Protein AF-A0A0G1H6B8-F1 (afdb_monomer)

pLDDT: mean 72.8, std 6.81, range [45.12, 82.0]

Sequence (100 aa):
MTPLIFPLLIGFVFDVLSGIKFGFYFIPALIMSLTFYFLPFVFAWLNILIAYLAAFSVFMAWSYFVAHMNFPSPGFIGHIALYLIIIAVVLYLINVLQKK

Nearest PDB structures (foldseek):
  3ctb-assembly1_A  TM=4.411E-01  e=4.969E+00  Homo sapiens
  8q1y-assembly1_J  TM=3.818E-01  e=4.460E+00  Bos taurus
  8svp-assembly1_B  TM=4.200E-01  e=5.536E+00  Homo sapiens
  8vt9-assembly1_A  TM=3.237E-01  e=8.529E+00  Spirochaeta thermophila

Organism: NCBI:txid1618647

Solvent-accessible surface area (backbone atoms only — not comparable to full-atom values): 5525 Å² total; per-residue (Å²): 130,83,69,60,60,54,42,37,52,50,15,42,51,48,27,69,71,65,77,53,71,81,51,63,39,26,48,26,26,43,46,25,40,52,42,59,70,72,52,82,86,83,51,73,69,59,49,52,51,52,18,48,50,56,18,49,53,46,38,53,49,41,37,44,75,72,66,63,45,60,87,89,36,73,66,50,53,51,51,52,54,53,51,51,50,52,49,53,53,42,54,49,51,50,53,60,62,70,74,106

Secondary structure (DSSP, 8-state):
---THHHHHHHHHHHHHH-SSTTTTHHHHHHHHHHHHHS-SS-HHHHHHHHHHHHHHHHHHHHHHTS-PPSS-HHHHHHHHHHHHHHHHHHHHHHHHHT-

Radius of gyration: 13.59 Å; Cα contacts (8 Å, |Δi|>4): 86; chains: 1; bounding box: 36×20×38 Å

Mean predicted aligned error: 7.28 Å

Foldseek 3Di:
DQPLVLLQVLLQVCQVVVPAPRPLSNVLSNQLSVLLVPDDPPDPVVSLVVSVVRSVVVNVVCCVPPRVHDPPDPVSVVSVVVSVVSSVVSVVVSVVVVVD

Structure (mmCIF, N/CA/C/O backbone):
data_AF-A0A0G1H6B8-F1
#
_entry.id   AF-A0A0G1H6B8-F1
#
loop_
_atom_site.group_PDB
_atom_site.id
_atom_site.type_symbol
_atom_site.label_atom_id
_atom_site.label_alt_id
_atom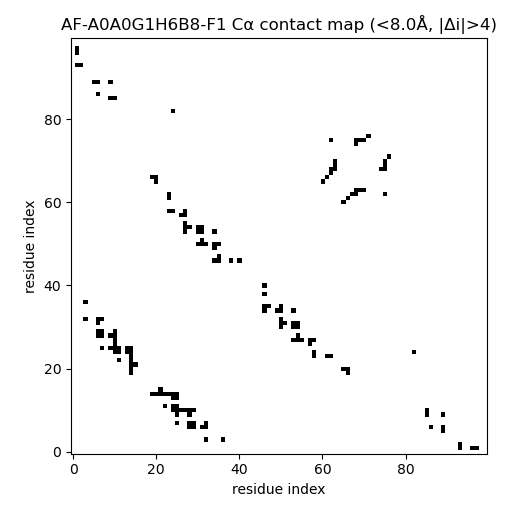_site.label_comp_id
_atom_site.label_asym_id
_atom_site.label_entity_id
_atom_site.label_seq_id
_atom_site.pdbx_PDB_ins_code
_atom_site.Cartn_x
_atom_site.Cartn_y
_atom_site.Cartn_z
_atom_site.occupancy
_atom_site.B_iso_or_equiv
_atom_site.auth_seq_id
_atom_site.auth_comp_id
_atom_site.auth_asym_id
_atom_site.auth_atom_id
_atom_site.pdbx_PDB_model_num
ATOM 1 N N . MET A 1 1 ? -16.311 -3.062 13.097 1.00 49.59 1 MET A N 1
ATOM 2 C CA . MET A 1 1 ? -15.485 -3.847 12.154 1.00 49.59 1 MET A CA 1
ATOM 3 C C . MET A 1 1 ? -14.902 -2.888 11.140 1.00 49.59 1 MET A C 1
ATOM 5 O O . MET A 1 1 ? -15.677 -2.211 10.478 1.00 49.59 1 MET A O 1
ATOM 9 N N . THR A 1 2 ? -13.578 -2.769 11.058 1.00 54.22 2 THR A N 1
ATOM 10 C CA . THR A 1 2 ? -12.937 -1.923 10.046 1.00 54.22 2 THR A CA 1
ATOM 11 C C . THR A 1 2 ? -13.214 -2.539 8.675 1.00 54.22 2 THR A C 1
ATOM 13 O O . THR A 1 2 ? -12.886 -3.709 8.479 1.00 54.22 2 THR A O 1
ATOM 16 N N . PRO A 1 3 ? -13.854 -1.825 7.742 1.00 61.22 3 PRO A N 1
ATOM 17 C CA . PRO A 1 3 ? -14.158 -2.381 6.433 1.00 61.22 3 PRO A CA 1
ATOM 18 C C . PRO A 1 3 ? -12.860 -2.597 5.640 1.00 61.22 3 PRO A C 1
ATOM 20 O O . PRO A 1 3 ? -12.356 -1.699 4.969 1.00 61.22 3 PRO A O 1
ATOM 23 N N . LEU A 1 4 ? -12.332 -3.823 5.718 1.00 65.69 4 LEU A N 1
ATOM 24 C CA . LEU A 1 4 ? -11.145 -4.326 5.005 1.00 65.69 4 LEU A CA 1
ATOM 25 C C . LEU A 1 4 ? -11.225 -4.138 3.485 1.00 65.69 4 LEU A C 1
ATOM 27 O O . LEU A 1 4 ? -10.221 -4.222 2.788 1.00 65.69 4 LEU A O 1
ATOM 31 N N . ILE A 1 5 ? -12.423 -3.867 2.969 1.00 68.88 5 ILE A N 1
ATOM 32 C CA . ILE A 1 5 ? -12.676 -3.656 1.552 1.00 68.88 5 ILE A CA 1
ATOM 33 C C . ILE A 1 5 ? -12.106 -2.332 1.029 1.00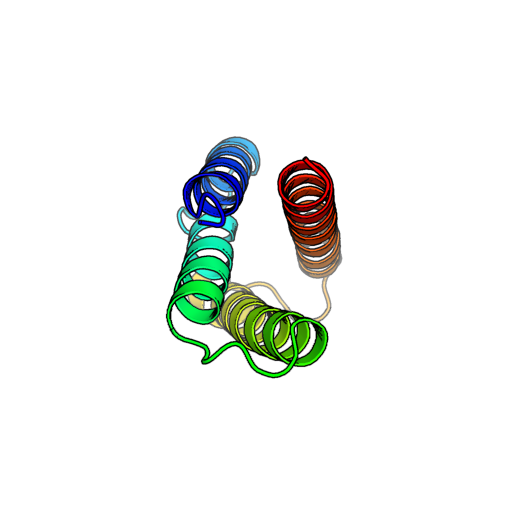 68.88 5 ILE A C 1
ATOM 35 O O . ILE A 1 5 ? -11.776 -2.257 -0.148 1.00 68.88 5 ILE A O 1
ATOM 39 N N . PHE A 1 6 ? -11.930 -1.302 1.869 1.00 68.31 6 PHE A N 1
ATOM 40 C CA . PHE A 1 6 ? -11.425 -0.002 1.401 1.00 68.31 6 PHE A CA 1
ATOM 41 C C . PHE A 1 6 ? -9.948 -0.024 0.984 1.00 68.31 6 PHE A C 1
ATOM 43 O O . PHE A 1 6 ? -9.672 0.415 -0.132 1.00 68.31 6 PHE A O 1
ATOM 50 N N . PRO A 1 7 ? -8.997 -0.546 1.788 1.00 68.69 7 PRO A N 1
ATOM 51 C CA . PRO A 1 7 ? -7.616 -0.672 1.330 1.00 68.69 7 PRO A CA 1
ATOM 52 C C . PRO A 1 7 ? -7.502 -1.546 0.077 1.00 68.69 7 PRO A C 1
ATOM 54 O O . PRO A 1 7 ? -6.764 -1.196 -0.837 1.00 68.69 7 PRO A O 1
ATOM 57 N N . LEU A 1 8 ? -8.280 -2.632 -0.002 1.00 75.69 8 LEU A N 1
ATOM 58 C CA . LEU A 1 8 ? -8.315 -3.518 -1.168 1.00 75.69 8 LEU A CA 1
ATOM 59 C C . LEU A 1 8 ? -8.821 -2.809 -2.431 1.00 75.69 8 LEU A C 1
ATOM 61 O O . LEU A 1 8 ? -8.181 -2.905 -3.474 1.00 75.69 8 LEU A O 1
ATOM 65 N N . LEU A 1 9 ? -9.936 -2.077 -2.338 1.00 76.69 9 LEU A N 1
ATOM 66 C CA . LEU A 1 9 ? -10.491 -1.306 -3.454 1.00 76.69 9 LEU A CA 1
ATOM 67 C C . LEU A 1 9 ? -9.524 -0.217 -3.914 1.00 76.69 9 LEU A C 1
ATOM 69 O O . LEU A 1 9 ? -9.338 -0.041 -5.113 1.00 76.69 9 LEU A O 1
ATOM 73 N N . ILE A 1 10 ? -8.883 0.486 -2.978 1.00 73.62 10 ILE A N 1
ATOM 74 C CA . ILE A 1 10 ? -7.906 1.526 -3.308 1.00 73.62 10 ILE A CA 1
ATOM 75 C C . ILE A 1 10 ? -6.693 0.896 -4.000 1.00 73.62 10 ILE A C 1
ATOM 77 O O . ILE A 1 10 ? -6.338 1.322 -5.095 1.00 73.62 10 ILE A O 1
ATOM 81 N N . GLY A 1 11 ? -6.103 -0.156 -3.424 1.00 72.75 11 GLY A N 1
ATOM 82 C CA . GLY A 1 11 ? -4.980 -0.870 -4.036 1.00 72.75 11 GLY A CA 1
ATOM 83 C C . GLY A 1 11 ? -5.307 -1.392 -5.437 1.00 72.75 11 GLY A C 1
ATOM 84 O O . GLY A 1 11 ? -4.495 -1.246 -6.345 1.00 72.75 11 GLY A O 1
ATOM 85 N N . PHE A 1 12 ? -6.518 -1.921 -5.636 1.00 78.31 12 PHE A N 1
ATOM 86 C CA . PHE A 1 12 ? -7.002 -2.380 -6.938 1.00 78.31 12 PHE A CA 1
ATOM 87 C C . PHE A 1 12 ? -7.156 -1.239 -7.952 1.00 78.31 12 PHE A C 1
ATOM 89 O O . PHE A 1 12 ? -6.676 -1.351 -9.076 1.00 78.31 12 PHE A O 1
ATOM 96 N N . VAL A 1 13 ? -7.788 -0.125 -7.564 1.00 78.06 13 VAL A N 1
ATOM 97 C CA . VAL A 1 13 ? -7.951 1.051 -8.436 1.00 78.06 13 VAL A CA 1
ATOM 98 C C . VAL A 1 13 ? -6.590 1.568 -8.891 1.00 78.06 13 VAL A C 1
ATOM 100 O O . VAL A 1 13 ? -6.397 1.830 -10.074 1.00 78.06 13 VAL A O 1
ATOM 103 N N . PHE A 1 14 ? -5.627 1.670 -7.978 1.00 71.81 14 PHE A N 1
ATOM 104 C CA . PHE A 1 14 ? -4.293 2.140 -8.325 1.00 71.81 14 PHE A CA 1
ATOM 105 C C . PHE A 1 14 ? -3.522 1.169 -9.220 1.00 71.81 14 PHE A C 1
ATOM 107 O O . PHE A 1 14 ? -2.842 1.634 -10.128 1.00 71.81 14 PHE A O 1
ATOM 114 N N . ASP A 1 15 ? -3.682 -0.142 -9.041 1.00 78.56 15 ASP A N 1
ATOM 115 C CA . ASP A 1 15 ? -3.124 -1.146 -9.956 1.00 78.56 15 ASP A CA 1
ATOM 116 C C . ASP A 1 15 ? -3.674 -1.023 -11.380 1.00 78.56 15 ASP A C 1
ATOM 118 O O . ASP A 1 15 ? -2.925 -1.123 -12.351 1.00 78.56 15 ASP A O 1
ATOM 122 N N . VAL A 1 16 ? -4.981 -0.777 -11.514 1.00 76.31 16 VAL A N 1
ATOM 123 C CA . VAL A 1 16 ? -5.624 -0.579 -12.821 1.00 76.31 16 VAL A CA 1
ATOM 124 C C . VAL A 1 16 ? -5.156 0.728 -13.468 1.00 76.31 16 VAL A C 1
ATOM 126 O O . VAL A 1 16 ? -4.920 0.769 -14.674 1.00 76.31 16 VAL A O 1
ATOM 129 N N . LEU A 1 17 ? -5.001 1.797 -12.681 1.00 74.75 17 LEU A N 1
ATOM 130 C CA . LEU A 1 17 ? -4.643 3.125 -13.186 1.00 74.75 17 LEU A CA 1
ATOM 131 C C . LEU A 1 17 ? -3.150 3.295 -13.483 1.00 74.75 17 LEU A C 1
ATOM 133 O O . LEU A 1 17 ? -2.790 4.107 -14.332 1.00 74.75 17 LEU A O 1
ATOM 137 N N . SER A 1 18 ? -2.268 2.578 -12.789 1.00 67.44 18 SER A N 1
ATOM 138 C CA . SER A 1 18 ? -0.827 2.810 -12.897 1.00 67.44 18 SER A CA 1
ATOM 139 C C . SER A 1 18 ? -0.185 2.190 -14.135 1.00 67.44 18 SER A C 1
ATOM 141 O O . SER A 1 18 ? 0.967 2.504 -14.424 1.00 67.44 18 SER A O 1
ATOM 143 N N . GLY A 1 19 ? -0.873 1.269 -14.822 1.00 67.50 19 GLY A N 1
ATOM 144 C CA . GLY A 1 19 ? -0.334 0.562 -15.990 1.00 67.50 19 GLY A CA 1
ATOM 145 C C . GLY A 1 19 ? 0.924 -0.270 -15.695 1.00 67.50 19 GLY A C 1
ATOM 146 O O . GLY A 1 19 ? 1.686 -0.583 -16.608 1.00 67.50 19 GLY A O 1
ATOM 147 N N . ILE A 1 20 ? 1.164 -0.608 -14.424 1.00 67.38 20 ILE A N 1
ATOM 148 C CA . ILE A 1 20 ? 2.276 -1.471 -13.994 1.00 67.38 20 ILE A CA 1
ATOM 149 C C . ILE A 1 20 ? 1.793 -2.924 -14.045 1.00 67.38 20 ILE A C 1
ATOM 151 O O . ILE A 1 20 ? 0.598 -3.195 -14.163 1.00 67.38 20 ILE A O 1
ATOM 155 N N . LYS A 1 21 ? 2.726 -3.879 -13.950 1.00 71.94 21 LYS A N 1
ATOM 156 C CA . LYS A 1 21 ? 2.409 -5.287 -13.690 1.00 71.94 21 LYS A CA 1
ATOM 157 C C . LYS A 1 21 ? 1.348 -5.399 -12.588 1.00 71.94 21 LYS A C 1
ATOM 159 O O . LYS A 1 21 ? 1.537 -4.870 -11.495 1.00 71.94 21 LYS A O 1
ATOM 164 N N . PHE A 1 22 ? 0.270 -6.116 -12.896 1.00 73.44 22 PHE A N 1
ATOM 165 C CA . PHE A 1 22 ? -0.827 -6.387 -11.972 1.00 73.44 22 PHE A CA 1
ATOM 166 C C . PHE A 1 22 ? -0.308 -6.951 -10.641 1.00 73.44 22 PHE A C 1
ATOM 168 O O . PHE A 1 22 ? 0.578 -7.809 -10.623 1.00 73.44 22 PHE A O 1
ATOM 175 N N . GLY A 1 23 ? -0.865 -6.475 -9.532 1.00 72.75 23 GLY A N 1
ATOM 176 C CA . GLY A 1 23 ? -0.493 -6.840 -8.170 1.00 72.75 23 GLY A CA 1
ATOM 177 C C . GLY A 1 23 ? 0.427 -5.837 -7.470 1.00 72.75 23 GLY A C 1
ATOM 178 O O . GLY A 1 23 ? 0.624 -5.960 -6.263 1.00 72.75 23 GLY A O 1
ATOM 179 N N . PHE A 1 24 ? 0.982 -4.850 -8.177 1.00 76.25 24 PHE A N 1
ATOM 180 C CA . PHE A 1 24 ? 2.006 -3.950 -7.644 1.00 76.25 24 PHE A CA 1
ATOM 181 C C . PHE A 1 24 ? 1.500 -3.081 -6.480 1.00 76.25 24 PHE A C 1
ATOM 183 O O . PHE A 1 24 ? 2.199 -2.923 -5.480 1.00 76.25 24 PHE A O 1
ATOM 190 N N . TYR A 1 25 ? 0.272 -2.571 -6.567 1.00 73.88 25 TYR A N 1
ATOM 191 C CA . TYR A 1 25 ? -0.387 -1.829 -5.485 1.00 73.88 25 TYR A CA 1
ATOM 192 C C . TYR A 1 25 ? -1.408 -2.672 -4.724 1.00 73.88 25 TYR A C 1
ATOM 194 O O . TYR A 1 25 ? -1.605 -2.469 -3.523 1.00 73.88 25 TYR A O 1
ATOM 202 N N . PHE A 1 26 ? -2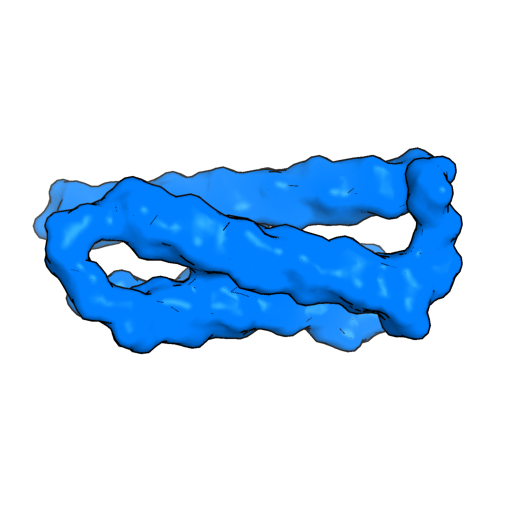.037 -3.642 -5.392 1.00 78.44 26 PHE A N 1
ATOM 203 C CA . PHE A 1 26 ? -3.056 -4.486 -4.777 1.00 78.44 26 PHE A CA 1
ATOM 204 C C . PHE A 1 26 ? -2.487 -5.407 -3.691 1.00 78.44 26 PHE A C 1
ATOM 206 O O . PHE A 1 26 ? -3.085 -5.543 -2.626 1.00 78.44 26 PHE A O 1
ATOM 213 N N . ILE A 1 27 ? -1.325 -6.024 -3.916 1.00 78.19 27 ILE A N 1
ATOM 214 C CA . ILE A 1 27 ? -0.776 -7.030 -2.994 1.00 78.19 27 ILE A CA 1
ATOM 215 C C . ILE A 1 27 ? -0.265 -6.407 -1.691 1.00 78.19 27 ILE A C 1
ATOM 217 O O . ILE A 1 27 ? -0.619 -6.918 -0.625 1.00 78.19 27 ILE A O 1
ATOM 221 N N . PRO A 1 28 ? 0.478 -5.286 -1.710 1.00 76.56 28 PRO A N 1
ATOM 222 C CA . PRO A 1 28 ? 0.779 -4.553 -0.484 1.00 76.56 28 PRO A CA 1
ATOM 223 C C . PRO A 1 28 ? -0.488 -4.148 0.286 1.00 76.56 28 PRO A C 1
ATOM 225 O O . PRO A 1 28 ? -0.560 -4.346 1.499 1.00 76.56 28 PRO A O 1
ATOM 228 N N . ALA A 1 29 ? -1.532 -3.673 -0.405 1.00 73.81 29 ALA A N 1
ATOM 229 C CA . ALA A 1 29 ? -2.802 -3.314 0.228 1.00 73.81 29 ALA A CA 1
ATOM 230 C C . ALA A 1 29 ? -3.541 -4.524 0.837 1.00 73.81 29 ALA A C 1
ATOM 232 O O . ALA A 1 29 ? -4.134 -4.417 1.917 1.00 73.81 29 ALA A O 1
ATOM 233 N N . LEU A 1 30 ? -3.469 -5.691 0.188 1.00 80.12 30 LEU A N 1
ATOM 234 C CA . LEU A 1 30 ? -3.979 -6.958 0.710 1.00 80.12 30 LEU A CA 1
ATOM 235 C C . LEU A 1 30 ? -3.241 -7.374 1.981 1.00 80.12 30 LEU A C 1
ATOM 237 O O . LEU A 1 30 ? -3.881 -7.701 2.977 1.00 80.12 30 LEU A O 1
ATOM 241 N N . ILE A 1 31 ? -1.911 -7.308 1.981 1.00 78.56 31 ILE A N 1
ATOM 242 C CA . ILE A 1 31 ? -1.095 -7.666 3.146 1.00 78.56 31 ILE A CA 1
ATOM 243 C C . ILE A 1 31 ? -1.350 -6.711 4.304 1.00 78.56 31 ILE A C 1
ATOM 245 O O . ILE A 1 31 ? -1.521 -7.169 5.433 1.00 78.56 31 ILE A O 1
ATOM 249 N N . MET A 1 32 ? -1.454 -5.407 4.041 1.00 73.44 32 MET A N 1
ATOM 250 C CA . MET A 1 32 ? -1.832 -4.425 5.055 1.00 73.44 32 MET A CA 1
ATOM 251 C C . MET A 1 32 ? -3.191 -4.782 5.674 1.00 73.44 32 MET A C 1
ATOM 253 O O . MET A 1 32 ? -3.314 -4.851 6.895 1.00 73.44 32 MET A O 1
ATOM 257 N N . SER A 1 33 ? -4.187 -5.092 4.839 1.00 71.88 33 SER A N 1
ATOM 258 C CA . SER A 1 33 ? -5.537 -5.470 5.280 1.00 71.88 33 SER A CA 1
ATOM 259 C C . SER A 1 33 ? -5.541 -6.750 6.120 1.00 71.88 33 SER A C 1
ATOM 261 O O . SER A 1 33 ? -6.119 -6.771 7.205 1.00 71.88 33 SER A O 1
ATOM 263 N N . LEU A 1 34 ? -4.860 -7.805 5.662 1.00 74.62 34 LEU A N 1
ATOM 264 C CA . LEU A 1 34 ? -4.730 -9.063 6.403 1.00 74.62 34 LEU A CA 1
ATOM 265 C C . LEU A 1 34 ? -4.024 -8.841 7.744 1.00 74.62 34 LEU A C 1
ATOM 267 O O . LEU A 1 34 ? -4.491 -9.317 8.775 1.00 74.62 34 LEU A O 1
ATOM 271 N N . THR A 1 35 ? -2.945 -8.061 7.753 1.00 73.38 35 THR A N 1
ATOM 272 C CA . THR A 1 35 ? -2.191 -7.759 8.975 1.00 73.38 35 THR A CA 1
ATOM 273 C C . THR A 1 35 ? -3.069 -7.027 9.994 1.00 73.38 35 THR A C 1
ATOM 275 O O . THR A 1 35 ? -3.074 -7.382 11.169 1.00 73.38 35 THR A O 1
ATOM 278 N N . PHE A 1 36 ? -3.901 -6.079 9.549 1.00 71.00 36 PHE A N 1
ATOM 279 C CA . PHE A 1 36 ? -4.896 -5.429 10.409 1.00 71.00 36 PHE A CA 1
ATOM 280 C C . PHE A 1 36 ? -5.985 -6.368 10.933 1.00 71.00 36 PHE A C 1
ATOM 282 O O . PHE A 1 36 ? -6.480 -6.148 12.036 1.00 71.00 36 PHE A O 1
ATOM 289 N N . TYR A 1 37 ? -6.385 -7.374 10.155 1.00 70.38 37 TYR A N 1
ATOM 290 C CA . TYR A 1 37 ? -7.404 -8.337 10.568 1.00 70.38 37 TYR A CA 1
ATOM 291 C C . TYR A 1 37 ? -6.908 -9.278 11.673 1.00 70.38 37 TYR A C 1
ATOM 293 O O . TYR A 1 37 ? -7.659 -9.582 12.597 1.00 70.38 37 TYR A O 1
ATOM 301 N N . PHE A 1 38 ? -5.651 -9.726 11.593 1.00 70.62 38 PHE A N 1
ATOM 302 C CA . PHE A 1 38 ? -5.106 -10.742 12.500 1.00 70.62 38 PHE A CA 1
ATOM 303 C C . PHE A 1 38 ? -4.452 -10.190 13.775 1.00 70.62 38 PHE A C 1
ATOM 305 O O . PHE A 1 38 ? -4.219 -10.959 14.707 1.00 70.62 38 PHE A O 1
ATOM 312 N N . LEU A 1 39 ? -4.130 -8.894 13.847 1.00 69.00 39 LEU A N 1
ATOM 313 C CA . LEU A 1 39 ? -3.415 -8.342 15.000 1.00 69.00 39 LEU A CA 1
ATOM 314 C C . LEU A 1 39 ? -4.331 -8.150 16.229 1.00 69.00 39 LEU A C 1
ATOM 316 O O . LEU A 1 39 ? -5.312 -7.409 16.149 1.00 69.00 39 LEU A O 1
ATOM 320 N N . PRO A 1 40 ? -4.000 -8.748 17.394 1.00 60.84 40 PRO A N 1
ATOM 321 C CA . PRO A 1 40 ? -4.785 -8.611 18.618 1.00 60.84 40 PRO A CA 1
ATOM 322 C C . PRO A 1 40 ? -4.706 -7.174 19.164 1.00 60.84 40 PRO A C 1
ATOM 324 O O . PRO A 1 40 ? -3.639 -6.598 19.373 1.00 60.84 40 PRO A O 1
ATOM 327 N N . PHE A 1 41 ? -5.876 -6.570 19.350 1.00 58.56 41 PHE A N 1
ATOM 328 C CA . PHE A 1 41 ? -6.096 -5.122 19.417 1.00 58.56 41 PHE A CA 1
ATOM 329 C C . PHE A 1 41 ? -5.802 -4.466 20.781 1.00 58.56 41 PHE A C 1
ATOM 331 O O . PHE A 1 41 ? -6.692 -3.860 21.369 1.00 58.56 41 PHE A O 1
ATOM 338 N N . VAL A 1 42 ? -4.567 -4.533 21.290 1.00 60.09 42 VAL A N 1
ATOM 339 C CA . VAL A 1 42 ? -4.212 -3.820 22.542 1.00 60.09 42 VAL A CA 1
ATOM 340 C C . VAL A 1 42 ? -3.737 -2.383 22.276 1.00 60.09 42 VAL A C 1
ATOM 342 O O . VAL A 1 42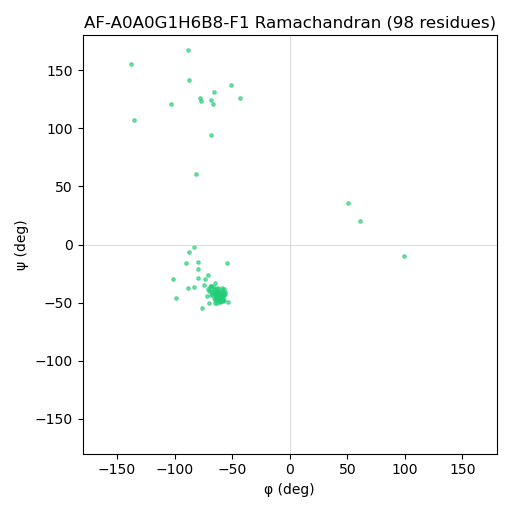 ? -4.102 -1.467 23.007 1.00 60.09 42 VAL A O 1
ATOM 345 N N . PHE A 1 43 ? -2.989 -2.148 21.189 1.00 63.19 43 PHE A N 1
ATOM 346 C CA . PHE A 1 43 ? -2.476 -0.820 20.825 1.00 63.19 43 PHE A CA 1
ATOM 347 C C . PHE A 1 43 ? -2.671 -0.530 19.331 1.00 63.19 43 PHE A C 1
ATOM 349 O O . PHE A 1 43 ? -1.952 -1.052 18.480 1.00 63.19 43 PHE A O 1
ATOM 356 N N . ALA A 1 44 ? -3.621 0.350 19.000 1.00 66.88 44 ALA A N 1
ATOM 357 C CA . ALA A 1 44 ? -3.978 0.661 17.611 1.00 66.88 44 ALA A CA 1
ATOM 358 C C . ALA A 1 44 ? -2.802 1.210 16.775 1.00 66.88 44 ALA A C 1
ATOM 360 O O . ALA A 1 44 ? -2.657 0.857 15.606 1.00 66.88 44 ALA A O 1
ATOM 361 N N . TRP A 1 45 ? -1.935 2.032 17.373 1.00 68.00 45 TRP A N 1
ATOM 362 C CA . TRP A 1 45 ? -0.777 2.625 16.692 1.00 68.00 45 TRP A CA 1
ATOM 363 C C . TRP A 1 45 ? 0.297 1.589 16.330 1.00 68.00 45 TRP A C 1
ATOM 365 O O . TRP A 1 45 ? 0.897 1.678 15.259 1.00 68.00 45 TRP A O 1
ATOM 375 N N . LEU A 1 46 ? 0.503 0.578 17.179 1.00 70.69 46 LEU A N 1
ATOM 376 C CA . LEU A 1 46 ? 1.469 -0.491 16.928 1.00 70.69 46 LEU A CA 1
ATOM 377 C C . LEU A 1 46 ? 0.993 -1.381 15.774 1.00 70.69 46 LEU A C 1
ATOM 379 O O . LEU A 1 46 ? 1.786 -1.772 14.922 1.00 70.69 46 LEU A O 1
ATOM 383 N N . ASN A 1 47 ? -0.318 -1.614 15.688 1.00 69.12 47 ASN A N 1
ATOM 384 C CA . ASN A 1 47 ? -0.909 -2.374 14.591 1.00 69.12 47 ASN A CA 1
ATOM 385 C C . ASN A 1 47 ? -0.775 -1.649 13.248 1.00 69.12 47 ASN A C 1
ATOM 387 O O . ASN A 1 47 ? -0.443 -2.278 12.244 1.00 69.12 47 ASN A O 1
ATOM 391 N N . ILE A 1 48 ? -0.960 -0.324 13.246 1.00 71.25 48 ILE A N 1
ATOM 392 C CA . ILE A 1 48 ? -0.703 0.518 12.070 1.00 71.25 48 ILE A CA 1
ATOM 393 C C . ILE A 1 48 ? 0.761 0.397 11.637 1.00 71.25 48 ILE A C 1
ATOM 395 O O . ILE A 1 48 ? 1.030 0.197 10.454 1.00 71.25 48 ILE A O 1
ATOM 399 N N . LEU A 1 49 ? 1.698 0.470 12.585 1.00 77.62 49 LEU A N 1
ATOM 400 C CA . LEU A 1 49 ? 3.126 0.381 12.293 1.00 77.62 49 LEU A CA 1
ATOM 401 C C . LEU A 1 49 ? 3.520 -0.986 11.710 1.00 77.62 49 LEU A C 1
ATOM 403 O O . LEU A 1 49 ? 4.243 -1.039 10.717 1.00 77.62 49 LEU A O 1
ATOM 407 N N . ILE A 1 50 ? 3.027 -2.087 12.284 1.00 76.88 50 ILE A N 1
ATOM 408 C CA . ILE A 1 50 ? 3.330 -3.448 11.811 1.00 76.88 50 ILE A CA 1
ATOM 409 C C . ILE A 1 50 ? 2.737 -3.684 10.416 1.00 76.88 50 ILE A C 1
ATOM 411 O O . ILE A 1 50 ? 3.437 -4.169 9.528 1.00 76.88 50 ILE A O 1
ATOM 415 N N . ALA A 1 51 ? 1.476 -3.301 10.196 1.00 72.25 51 ALA A N 1
ATOM 416 C CA . ALA A 1 51 ? 0.833 -3.422 8.889 1.00 72.25 51 ALA A CA 1
ATOM 417 C C . ALA A 1 51 ? 1.543 -2.575 7.821 1.00 72.25 51 ALA A C 1
ATOM 419 O O . ALA A 1 51 ? 1.707 -3.021 6.685 1.00 72.25 51 ALA A O 1
ATOM 420 N N . TYR A 1 52 ? 2.017 -1.385 8.200 1.00 75.56 52 TYR A N 1
ATOM 421 C CA . TYR A 1 52 ? 2.812 -0.518 7.338 1.00 75.56 52 TYR A CA 1
ATOM 422 C C . TYR A 1 52 ? 4.145 -1.162 6.949 1.00 75.56 52 TYR A C 1
ATOM 424 O O . TYR A 1 52 ? 4.463 -1.232 5.763 1.00 75.56 52 TYR A O 1
ATOM 432 N N . LEU A 1 53 ? 4.902 -1.673 7.925 1.00 81.81 53 LEU A N 1
ATOM 433 C CA . LEU A 1 53 ? 6.190 -2.321 7.674 1.00 81.81 53 LEU A CA 1
ATOM 434 C C . LEU A 1 53 ? 6.035 -3.555 6.782 1.00 81.81 53 LEU A C 1
ATOM 436 O O . LEU A 1 53 ? 6.766 -3.685 5.805 1.00 81.81 53 LEU A O 1
ATOM 440 N N . ALA A 1 54 ? 5.051 -4.414 7.060 1.00 79.62 54 ALA A N 1
ATOM 441 C CA . ALA A 1 54 ? 4.794 -5.610 6.260 1.00 79.62 54 ALA A CA 1
ATOM 442 C C . ALA A 1 54 ? 4.506 -5.261 4.792 1.00 79.62 54 ALA A C 1
ATOM 444 O O . ALA A 1 54 ? 5.090 -5.834 3.871 1.00 79.62 54 ALA A O 1
ATOM 445 N N . ALA A 1 55 ? 3.635 -4.281 4.570 1.00 78.06 55 ALA A N 1
ATOM 446 C CA . ALA A 1 55 ? 3.225 -3.897 3.233 1.00 78.06 55 ALA A CA 1
ATOM 447 C C . ALA A 1 55 ? 4.325 -3.113 2.484 1.00 78.06 55 ALA A C 1
ATOM 449 O O . ALA A 1 55 ? 4.528 -3.327 1.289 1.00 78.06 55 ALA A O 1
ATOM 450 N N . PHE A 1 56 ? 5.109 -2.288 3.189 1.00 80.12 56 PHE A N 1
ATOM 451 C CA . PHE A 1 56 ? 6.295 -1.625 2.640 1.00 80.12 56 PHE A CA 1
ATOM 452 C C . PHE A 1 56 ? 7.385 -2.627 2.230 1.00 80.12 56 PHE A C 1
ATOM 454 O O . PHE A 1 56 ? 7.929 -2.528 1.132 1.00 80.12 56 PHE A O 1
ATOM 461 N N . SER A 1 57 ? 7.680 -3.634 3.058 1.00 82.00 57 SER A N 1
ATOM 462 C CA . SER A 1 57 ? 8.646 -4.688 2.718 1.00 82.00 57 SER A CA 1
ATOM 463 C C . SER A 1 57 ? 8.230 -5.472 1.475 1.00 82.00 57 SER A C 1
ATOM 465 O O . SER A 1 57 ? 9.068 -5.761 0.620 1.00 82.00 57 SER A O 1
ATOM 467 N N . VAL A 1 58 ? 6.938 -5.778 1.336 1.00 81.50 58 VAL A N 1
ATOM 468 C CA . VAL A 1 58 ? 6.427 -6.474 0.149 1.00 81.50 58 VAL A CA 1
ATOM 469 C C . VAL A 1 58 ? 6.519 -5.587 -1.078 1.00 81.50 58 VAL A C 1
ATOM 471 O O . VAL A 1 58 ? 6.978 -6.050 -2.113 1.00 81.50 58 VAL A O 1
ATOM 474 N N . PHE A 1 59 ? 6.155 -4.312 -0.966 1.00 79.31 59 PHE A N 1
ATOM 475 C CA . PHE A 1 59 ? 6.299 -3.350 -2.052 1.00 79.31 59 PHE A CA 1
ATOM 476 C C . PHE A 1 59 ? 7.756 -3.234 -2.535 1.00 79.31 59 PHE A C 1
ATOM 478 O O . PHE A 1 59 ? 8.016 -3.254 -3.739 1.00 79.31 59 PHE A O 1
ATOM 485 N N . MET A 1 60 ? 8.718 -3.173 -1.607 1.00 79.81 60 MET A N 1
ATOM 486 C CA . MET A 1 60 ? 10.154 -3.153 -1.912 1.00 79.81 60 MET A CA 1
ATOM 487 C C . MET A 1 60 ? 10.588 -4.419 -2.662 1.00 79.81 60 MET A C 1
ATOM 489 O O . MET A 1 60 ? 11.215 -4.332 -3.719 1.00 79.81 60 MET A O 1
ATOM 493 N N . ALA A 1 61 ? 10.215 -5.594 -2.145 1.00 81.19 61 ALA A N 1
ATOM 494 C CA . ALA A 1 61 ? 10.521 -6.874 -2.777 1.00 81.19 61 ALA A CA 1
ATOM 495 C C . ALA A 1 61 ? 9.872 -6.984 -4.166 1.00 81.19 61 ALA A C 1
ATOM 497 O O . ALA A 1 61 ? 10.524 -7.380 -5.129 1.00 81.19 61 ALA A O 1
ATOM 498 N N . TRP A 1 62 ? 8.613 -6.573 -4.300 1.00 79.62 62 TRP A N 1
ATOM 499 C CA . TRP A 1 62 ? 7.873 -6.602 -5.558 1.00 79.62 62 TRP A CA 1
ATOM 500 C C . TRP A 1 62 ? 8.492 -5.672 -6.603 1.00 79.62 62 TRP A C 1
ATOM 502 O O . TRP A 1 62 ? 8.685 -6.056 -7.757 1.00 79.62 62 TRP A O 1
ATOM 512 N N . SER A 1 63 ? 8.870 -4.464 -6.192 1.00 75.88 63 SER A N 1
ATOM 513 C CA . SER A 1 63 ? 9.527 -3.489 -7.061 1.00 75.88 63 SER A CA 1
ATOM 514 C C . SER A 1 63 ? 10.860 -3.999 -7.601 1.00 75.88 63 SER A C 1
ATOM 516 O O . SER A 1 63 ? 11.144 -3.839 -8.788 1.00 75.88 63 SER A O 1
ATOM 518 N N . TYR A 1 64 ? 11.652 -4.662 -6.757 1.00 79.19 64 TYR A N 1
ATOM 519 C CA . TYR A 1 64 ? 12.949 -5.206 -7.146 1.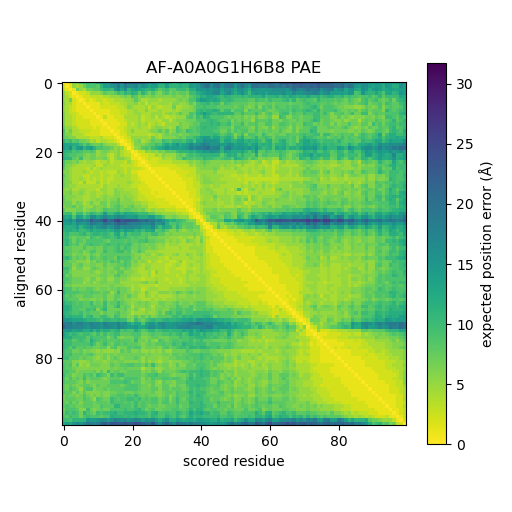00 79.19 64 TYR A CA 1
ATOM 520 C C . TYR A 1 64 ? 12.825 -6.489 -7.986 1.00 79.19 64 TYR A C 1
ATOM 522 O O . TYR A 1 64 ? 13.345 -6.558 -9.099 1.00 79.19 64 TYR A 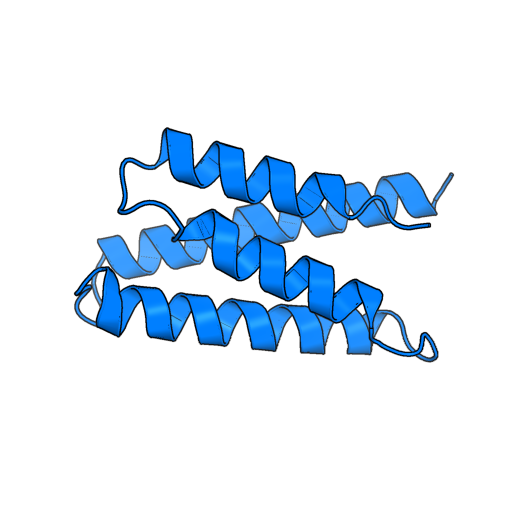O 1
ATOM 530 N N . PHE A 1 65 ? 12.107 -7.502 -7.489 1.00 79.56 65 PHE A N 1
ATOM 531 C CA . PHE A 1 65 ? 12.062 -8.833 -8.109 1.00 79.56 65 PHE A CA 1
ATOM 532 C C . PHE A 1 65 ? 11.062 -8.945 -9.259 1.00 79.56 65 PHE A C 1
ATOM 534 O O . PHE A 1 65 ? 11.335 -9.643 -10.233 1.00 79.56 65 PHE A O 1
ATOM 541 N N . VAL A 1 66 ? 9.905 -8.286 -9.157 1.00 77.06 66 VAL A N 1
ATOM 542 C CA . VAL A 1 66 ? 8.812 -8.441 -10.129 1.00 77.06 66 VAL A CA 1
ATOM 543 C C . VAL A 1 66 ? 8.819 -7.303 -11.136 1.0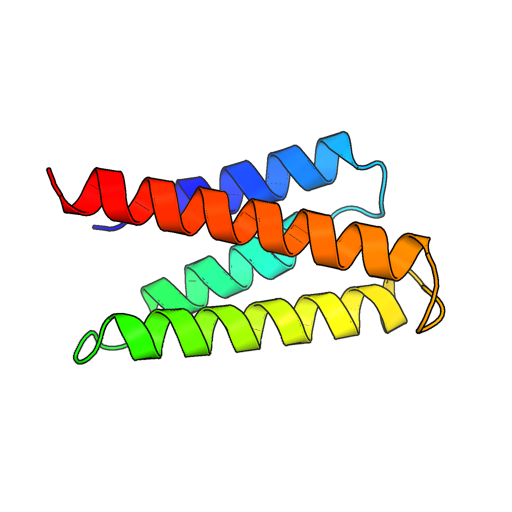0 77.06 66 VAL A C 1
ATOM 545 O O . VAL A 1 66 ? 8.706 -7.550 -12.335 1.00 77.06 66 VAL A O 1
ATOM 548 N N . ALA A 1 67 ? 8.958 -6.056 -10.687 1.00 73.50 67 ALA A N 1
ATOM 549 C CA . ALA A 1 67 ? 8.948 -4.896 -11.577 1.00 73.50 67 ALA A CA 1
ATOM 550 C C . ALA A 1 67 ? 10.333 -4.546 -12.155 1.00 73.50 67 ALA A C 1
ATOM 552 O O . ALA A 1 67 ? 10.405 -3.692 -13.035 1.00 73.50 67 ALA A O 1
ATOM 553 N N . HIS A 1 68 ? 11.403 -5.215 -11.704 1.00 78.25 68 HIS A N 1
ATOM 554 C CA . HIS A 1 68 ? 12.794 -4.986 -12.128 1.00 78.25 68 HIS A CA 1
ATOM 555 C C . HIS A 1 68 ? 13.211 -3.509 -12.068 1.00 78.25 68 HIS A C 1
ATOM 557 O O . HIS A 1 68 ? 13.951 -3.014 -12.919 1.00 78.25 68 HIS A O 1
ATOM 563 N N . MET A 1 69 ? 12.709 -2.781 -11.070 1.00 79.12 69 MET A N 1
ATOM 564 C CA . MET A 1 69 ? 13.041 -1.375 -10.887 1.00 79.12 69 MET A CA 1
ATOM 565 C C . MET A 1 69 ? 14.419 -1.248 -10.245 1.00 79.12 69 MET A C 1
ATOM 567 O O . MET A 1 69 ? 14.670 -1.790 -9.169 1.00 79.12 69 MET A O 1
ATOM 571 N N . ASN A 1 70 ? 15.302 -0.483 -10.885 1.00 78.19 70 ASN A N 1
ATOM 572 C CA . ASN A 1 70 ? 16.599 -0.150 -10.308 1.00 78.19 70 ASN A CA 1
ATOM 573 C C . ASN A 1 70 ? 16.405 0.723 -9.063 1.00 78.19 70 ASN A C 1
ATOM 575 O O . ASN A 1 70 ? 15.678 1.722 -9.101 1.00 78.19 70 ASN A O 1
ATOM 579 N N . PHE A 1 71 ? 17.074 0.352 -7.974 1.00 72.75 71 PHE A N 1
ATOM 580 C CA . PHE A 1 71 ? 17.077 1.107 -6.728 1.00 72.75 71 PHE A CA 1
ATOM 581 C C . PHE A 1 71 ? 18.407 1.868 -6.592 1.00 72.75 71 PHE A C 1
ATOM 583 O O . PHE A 1 71 ? 19.450 1.211 -6.552 1.00 72.75 71 PHE A O 1
ATOM 590 N N . PRO A 1 72 ? 18.416 3.212 -6.479 1.00 71.56 72 PRO A N 1
ATOM 591 C CA . PRO A 1 72 ? 17.298 4.154 -6.606 1.00 71.56 72 PRO A CA 1
ATOM 592 C C . PRO A 1 72 ? 17.070 4.610 -8.064 1.00 71.56 72 PRO A C 1
ATOM 594 O O . PRO A 1 72 ? 18.017 4.880 -8.798 1.00 71.56 72 PRO A O 1
ATOM 597 N N . SER A 1 73 ? 15.809 4.762 -8.481 1.00 78.81 73 SER A N 1
ATOM 598 C CA . SER A 1 73 ? 15.436 5.377 -9.766 1.00 78.81 73 SER A CA 1
ATOM 599 C C . SER A 1 73 ? 14.236 6.321 -9.600 1.00 78.81 73 SER A C 1
ATOM 601 O O . SER A 1 73 ? 13.447 6.135 -8.669 1.00 78.81 73 SER A O 1
ATOM 603 N N . PRO A 1 74 ? 14.049 7.323 -10.484 1.00 79.00 74 PRO A N 1
ATOM 604 C CA . PRO A 1 74 ? 12.909 8.240 -10.400 1.00 79.00 74 PRO A CA 1
ATOM 605 C C . PRO A 1 74 ? 11.553 7.523 -10.425 1.00 79.00 74 PRO A C 1
ATOM 607 O O . PRO A 1 74 ? 10.655 7.889 -9.670 1.00 79.00 74 PRO A O 1
ATOM 610 N N . GLY A 1 75 ? 11.424 6.464 -11.235 1.00 74.94 75 GLY A N 1
ATOM 611 C CA . GLY A 1 75 ? 10.214 5.636 -11.277 1.00 74.94 75 GLY A CA 1
ATOM 612 C C . GLY A 1 75 ? 9.953 4.951 -9.938 1.00 74.94 75 GLY A C 1
ATOM 613 O O . GLY A 1 75 ? 8.858 5.042 -9.393 1.00 74.94 75 GLY A O 1
ATOM 614 N N . PHE A 1 76 ? 10.990 4.361 -9.345 1.00 75.94 76 PHE A N 1
ATOM 615 C CA . PHE A 1 76 ? 10.899 3.723 -8.038 1.00 75.94 76 PHE A CA 1
ATOM 616 C C . PHE A 1 76 ? 10.467 4.700 -6.922 1.00 75.94 76 PHE A C 1
ATOM 618 O O . PHE A 1 76 ? 9.574 4.391 -6.133 1.00 75.94 76 PHE A O 1
ATOM 625 N N . ILE A 1 77 ? 11.040 5.910 -6.892 1.00 79.19 77 ILE A N 1
ATOM 626 C CA . ILE A 1 77 ? 10.658 6.964 -5.934 1.00 79.19 77 ILE A CA 1
ATOM 627 C C . ILE A 1 77 ? 9.202 7.399 -6.157 1.00 79.19 77 ILE A C 1
ATOM 629 O O . ILE A 1 77 ? 8.449 7.526 -5.191 1.00 79.19 77 ILE A O 1
ATOM 633 N N . GLY A 1 78 ? 8.781 7.573 -7.414 1.00 78.69 78 GLY A N 1
ATOM 634 C CA . GLY A 1 78 ? 7.395 7.902 -7.753 1.00 78.69 78 GLY A CA 1
ATOM 635 C C . GLY A 1 78 ? 6.406 6.860 -7.231 1.00 78.69 78 GLY A C 1
ATOM 636 O O . GLY A 1 78 ? 5.379 7.212 -6.656 1.00 78.69 78 GLY A O 1
ATOM 637 N N . HIS A 1 79 ? 6.747 5.579 -7.344 1.00 75.62 79 HIS A N 1
ATOM 638 C CA . HIS A 1 79 ? 5.907 4.496 -6.850 1.00 75.62 79 HIS A CA 1
ATOM 639 C C . HIS A 1 79 ? 5.863 4.408 -5.322 1.00 75.62 79 HIS A C 1
ATOM 641 O O . HIS A 1 79 ? 4.781 4.196 -4.775 1.00 75.62 79 HIS A O 1
ATOM 647 N N . ILE A 1 80 ? 6.981 4.646 -4.622 1.00 77.50 80 ILE A N 1
ATOM 648 C CA . ILE A 1 80 ? 6.965 4.805 -3.157 1.00 77.50 80 ILE A CA 1
ATOM 649 C C . ILE A 1 80 ? 6.040 5.955 -2.760 1.00 77.50 80 ILE A C 1
ATOM 651 O O . ILE A 1 80 ? 5.205 5.790 -1.875 1.00 77.50 80 ILE A O 1
ATOM 655 N N . ALA A 1 81 ? 6.172 7.118 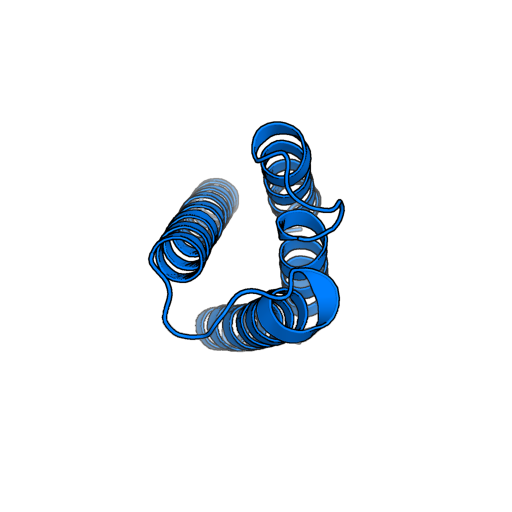-3.400 1.00 80.19 81 ALA A N 1
ATOM 656 C CA . ALA A 1 81 ? 5.363 8.287 -3.066 1.00 80.19 81 ALA A CA 1
ATOM 657 C C . ALA A 1 81 ? 3.866 8.008 -3.267 1.00 80.19 81 ALA A C 1
ATOM 659 O O . ALA A 1 81 ? 3.048 8.319 -2.403 1.00 80.19 81 ALA A O 1
ATOM 660 N N . LEU A 1 82 ? 3.515 7.354 -4.373 1.00 77.88 82 LEU A N 1
ATOM 661 C CA . LEU A 1 82 ? 2.141 6.984 -4.696 1.00 77.88 82 LEU A CA 1
ATOM 662 C C . LEU A 1 82 ? 1.585 5.947 -3.708 1.00 77.88 82 LEU A C 1
ATOM 664 O O . LEU A 1 82 ? 0.445 6.058 -3.259 1.00 77.88 82 LEU A O 1
ATOM 668 N N . TYR A 1 83 ? 2.421 5.003 -3.279 1.00 74.38 83 TYR A N 1
ATOM 669 C CA . TYR A 1 83 ? 2.086 4.043 -2.235 1.00 74.38 83 TYR A CA 1
ATOM 670 C C . TYR A 1 83 ? 1.852 4.702 -0.862 1.00 74.38 83 TYR A C 1
ATOM 672 O O . TYR A 1 83 ? 0.884 4.381 -0.170 1.00 74.38 83 TYR A O 1
ATOM 680 N N . LEU A 1 84 ? 2.673 5.685 -0.483 1.00 75.56 84 LEU A N 1
ATOM 681 C CA . LEU A 1 84 ? 2.469 6.472 0.739 1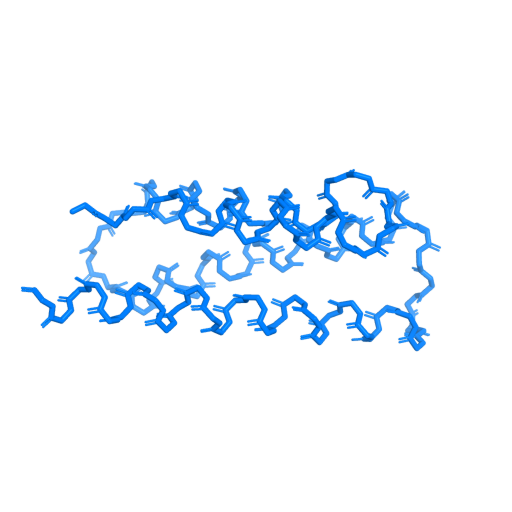.00 75.56 84 LEU A CA 1
ATOM 682 C C . LEU A 1 84 ? 1.161 7.272 0.698 1.00 75.56 84 LEU A C 1
ATOM 684 O O . LEU A 1 84 ? 0.462 7.350 1.709 1.00 75.56 84 LEU A O 1
ATOM 688 N N . ILE A 1 85 ? 0.798 7.821 -0.466 1.00 78.38 85 ILE A N 1
ATOM 689 C CA . ILE A 1 85 ? -0.485 8.508 -0.668 1.00 78.38 85 ILE A CA 1
ATOM 690 C C . ILE A 1 85 ? -1.652 7.534 -0.468 1.00 78.38 85 ILE A C 1
ATOM 692 O O . ILE A 1 85 ? -2.585 7.854 0.268 1.00 78.38 85 ILE A O 1
ATOM 696 N N . ILE A 1 86 ? -1.586 6.335 -1.059 1.00 73.06 86 ILE A N 1
ATOM 697 C CA . ILE A 1 86 ? -2.593 5.277 -0.872 1.00 73.06 86 ILE A CA 1
ATOM 698 C C . ILE A 1 86 ? -2.798 4.989 0.615 1.00 73.06 86 ILE A C 1
ATOM 700 O O . ILE A 1 86 ? -3.927 5.002 1.105 1.00 73.06 86 ILE A O 1
ATOM 704 N N . ILE A 1 87 ? -1.703 4.781 1.345 1.00 70.44 87 ILE A N 1
ATOM 705 C CA . ILE A 1 87 ? -1.744 4.506 2.781 1.00 70.44 87 ILE A CA 1
ATOM 706 C C . ILE A 1 87 ? -2.368 5.669 3.552 1.00 70.44 87 ILE A C 1
ATOM 708 O O . ILE A 1 87 ? -3.230 5.441 4.400 1.00 70.44 87 ILE A O 1
ATOM 712 N N . ALA A 1 88 ? -1.970 6.909 3.265 1.00 72.88 88 ALA A N 1
ATOM 713 C CA . ALA A 1 88 ? -2.511 8.084 3.940 1.00 72.88 88 ALA A CA 1
ATOM 714 C C . ALA A 1 88 ? -4.031 8.206 3.737 1.00 72.88 88 ALA A C 1
ATOM 716 O O . ALA A 1 88 ? -4.761 8.451 4.700 1.00 72.88 88 ALA A O 1
ATOM 717 N N . VAL A 1 89 ? -4.519 7.960 2.515 1.00 73.50 89 VAL A N 1
ATOM 718 C CA . VAL A 1 89 ? -5.958 7.949 2.208 1.00 73.50 89 VAL A CA 1
ATOM 719 C C . VAL A 1 89 ? -6.673 6.826 2.962 1.00 73.50 89 VAL A C 1
ATOM 721 O O . VAL A 1 89 ? -7.717 7.067 3.568 1.00 73.50 89 VAL A O 1
ATOM 724 N N . VAL A 1 90 ? -6.106 5.617 2.988 1.00 72.06 90 VAL A N 1
ATOM 725 C CA . VAL A 1 90 ? -6.671 4.475 3.727 1.00 72.06 90 VAL A CA 1
ATOM 726 C C . VAL A 1 90 ? -6.773 4.777 5.222 1.00 72.06 90 VAL A C 1
ATOM 728 O O . VAL A 1 90 ? -7.834 4.584 5.816 1.00 72.06 90 VAL A O 1
ATOM 731 N N . LEU A 1 91 ? -5.701 5.282 5.836 1.00 69.69 91 LEU A N 1
ATOM 732 C CA . LEU A 1 91 ? -5.676 5.620 7.260 1.00 69.69 91 LEU A CA 1
ATOM 733 C C . LEU A 1 91 ? -6.670 6.736 7.593 1.00 69.69 91 LEU A C 1
ATOM 735 O O . LEU A 1 91 ? -7.368 6.653 8.605 1.00 69.69 91 LEU A O 1
ATOM 739 N N . TYR A 1 92 ? -6.776 7.750 6.731 1.00 73.50 92 TYR A N 1
ATOM 740 C CA . TYR A 1 92 ? -7.765 8.811 6.878 1.00 73.50 92 TYR A CA 1
ATOM 741 C C . TYR A 1 92 ? -9.195 8.257 6.854 1.00 73.50 92 TYR A C 1
ATOM 743 O O . TYR A 1 92 ? -9.979 8.559 7.753 1.00 73.50 92 TYR A O 1
ATOM 751 N N . LEU A 1 93 ? -9.525 7.400 5.882 1.00 67.44 93 LEU A N 1
ATOM 752 C CA . LEU A 1 93 ? -10.852 6.787 5.778 1.00 67.44 93 LEU A CA 1
ATOM 753 C C . LEU A 1 93 ? -11.178 5.908 6.988 1.00 67.44 93 LEU A C 1
ATOM 755 O O . LEU A 1 93 ? -12.274 6.013 7.533 1.00 67.44 93 LEU A O 1
ATOM 759 N N . ILE A 1 94 ? -10.230 5.087 7.449 1.00 67.75 94 ILE A N 1
ATOM 760 C CA . ILE A 1 94 ? -10.404 4.272 8.659 1.00 67.75 94 ILE A CA 1
ATOM 761 C C . ILE A 1 94 ? -10.698 5.166 9.868 1.00 67.75 94 ILE A C 1
ATOM 763 O O . ILE A 1 94 ? -11.661 4.917 10.589 1.00 67.75 94 ILE A O 1
ATOM 767 N N . ASN A 1 95 ? -9.921 6.234 10.060 1.00 68.44 95 ASN A N 1
ATOM 768 C CA . ASN A 1 95 ? -10.112 7.181 11.157 1.00 68.44 95 ASN A CA 1
ATOM 769 C C . ASN A 1 95 ? -11.483 7.880 11.094 1.00 68.44 95 ASN A C 1
ATOM 771 O O . ASN A 1 95 ? -12.158 8.007 12.113 1.00 68.44 95 ASN A O 1
ATOM 775 N N . VAL A 1 96 ? -11.930 8.301 9.906 1.00 72.25 96 VAL A N 1
ATOM 776 C CA . VAL A 1 96 ? -13.264 8.899 9.712 1.00 72.25 96 VAL A CA 1
ATOM 777 C C . VAL A 1 96 ? -14.379 7.901 10.038 1.00 72.25 96 VAL A C 1
ATOM 779 O O . VAL A 1 96 ? -15.370 8.278 10.659 1.00 72.25 96 VAL A O 1
ATOM 782 N N . LEU A 1 97 ? -14.223 6.633 9.652 1.00 65.31 97 LEU A N 1
ATOM 783 C CA . LEU A 1 97 ? -15.210 5.581 9.905 1.00 65.31 97 LEU A CA 1
ATOM 784 C C . LEU A 1 97 ? -15.250 5.125 11.369 1.00 65.31 97 LEU A C 1
ATOM 786 O O . LEU A 1 97 ? -16.306 4.712 11.826 1.00 65.31 97 LEU A O 1
ATOM 790 N N . GLN A 1 98 ? -14.131 5.191 12.096 1.00 62.19 98 GLN A N 1
ATOM 791 C CA . GLN A 1 98 ? -14.049 4.839 13.522 1.00 62.19 98 GLN A CA 1
ATOM 792 C C . GLN A 1 98 ? -14.547 5.944 14.463 1.00 62.19 98 GLN A C 1
ATOM 794 O O . GLN A 1 98 ? -14.858 5.663 15.616 1.00 62.19 98 GLN A O 1
ATOM 799 N N . LYS A 1 99 ? -14.583 7.202 14.002 1.00 57.69 99 LYS A N 1
ATOM 800 C CA . LYS A 1 99 ? -15.115 8.348 14.761 1.00 57.69 99 LYS A CA 1
ATOM 801 C C . LYS A 1 99 ? -16.641 8.498 14.668 1.00 57.69 99 LYS A C 1
ATOM 803 O O . LYS A 1 99 ? -17.182 9.423 15.272 1.00 57.69 99 LYS A O 1
ATOM 808 N N . LYS A 1 100 ? -17.308 7.638 13.898 1.00 45.12 100 LYS A N 1
ATOM 809 C CA . LYS A 1 100 ? -18.764 7.457 13.898 1.00 45.12 100 LYS A CA 1
ATOM 810 C C . LYS A 1 100 ? -19.128 6.280 14.789 1.00 45.12 100 LYS A C 1
ATOM 812 O O . LYS A 1 100 ? -20.198 6.371 15.422 1.00 45.12 100 LYS A O 1
#